Protein AF-A0A359E4T7-F1 (afdb_monomer_lite)

Secondary structure (DSSP, 8-state):
--------SS--TT-EEEE---EEE-SSSS--EEE--SEEE--TTSTTTT-EEEEEEEEETTEEEEE-SEEEE--TTGGG-TT---TT-EEEEPSSSTT-EESS---STT-EE-EEEEESSSSEEEE--PPPEE--------

Radius of gyration: 16.82 Å; chains: 1; bounding box: 60×27×51 Å

Sequence (142 aa):
STESANGTAGFTFGRVVRMNSDAYEAGGSGGTLGHRMGITLARGTNTTEAEAIGVVSDVSGNSVTVATQGKIQGPWNFGGVSGGLTYGCVFFLDPQHRGILTKTEPTNTGLVSKPMIIGVTGDTGVIVNYRGQELGLTGASG

Foldseek 3Di:
DDDDDADDVPDDFQFWKDWFQDWDAPPDDPDDTDTPTDIDFAAQQAQVRNQTQATFQDTDRHDTDGDRWFKGFDDLCRQNDHRAADAQQWWFGHHPDTRHTDSDADADARTWRGTAWGDHDSGMTTGDNDRIDHHHPPDPDD

pLDDT: mean 83.75, std 17.27, range [35.22, 97.62]

Structure (mmCIF, N/CA/C/O backbone):
data_AF-A0A359E4T7-F1
#
_entry.id   AF-A0A359E4T7-F1
#
loop_
_atom_site.group_PDB
_atom_site.id
_atom_site.type_symbol
_atom_site.label_atom_id
_atom_site.label_alt_id
_atom_site.label_comp_id
_atom_site.label_asym_id
_atom_site.label_entity_id
_atom_site.label_seq_id
_atom_site.pdbx_PDB_ins_code
_atom_site.Cartn_x
_atom_site.Cartn_y
_atom_site.Cartn_z
_atom_site.occupancy
_atom_site.B_iso_or_equiv
_atom_site.auth_seq_id
_atom_site.auth_comp_id
_atom_site.auth_asym_id
_atom_site.auth_atom_id
_atom_site.pdbx_PDB_model_num
ATOM 1 N N . SER A 1 1 ? 24.612 15.763 7.172 1.00 36.88 1 SER A N 1
ATOM 2 C CA . SER A 1 1 ? 24.641 14.295 7.039 1.00 36.88 1 SER A CA 1
ATOM 3 C C . SER A 1 1 ? 23.597 13.902 6.014 1.00 36.88 1 SER A C 1
ATOM 5 O O . SER A 1 1 ? 22.432 13.723 6.329 1.00 36.88 1 SER A O 1
ATOM 7 N N . THR A 1 2 ? 23.999 13.919 4.752 1.00 35.22 2 THR A N 1
ATOM 8 C CA . THR A 1 2 ? 23.152 13.623 3.595 1.00 35.22 2 THR A CA 1
ATOM 9 C C . THR A 1 2 ? 23.254 12.133 3.298 1.00 35.22 2 THR A C 1
ATOM 11 O O . THR A 1 2 ? 24.361 11.628 3.117 1.00 35.22 2 THR A O 1
ATOM 14 N N . GLU A 1 3 ? 22.122 11.435 3.315 1.00 39.12 3 GLU A N 1
ATOM 15 C CA . GLU A 1 3 ? 22.032 10.000 3.047 1.00 39.12 3 GLU A CA 1
ATOM 16 C C . GLU A 1 3 ? 22.619 9.668 1.667 1.00 39.12 3 GLU A C 1
ATOM 18 O O . GLU A 1 3 ? 22.199 10.216 0.649 1.00 39.12 3 GLU A O 1
ATOM 23 N N . SER A 1 4 ? 23.620 8.786 1.634 1.00 44.12 4 SER A N 1
ATOM 24 C CA . SER A 1 4 ? 24.195 8.241 0.406 1.00 44.12 4 SER A CA 1
ATOM 25 C C . SER A 1 4 ? 24.519 6.768 0.612 1.00 44.12 4 SER A C 1
ATOM 27 O O . SER A 1 4 ? 25.357 6.434 1.448 1.00 44.12 4 SER A O 1
ATOM 29 N N . ALA A 1 5 ? 23.826 5.909 -0.139 1.00 37.72 5 ALA A N 1
ATOM 30 C CA . ALA A 1 5 ? 24.402 4.999 -1.136 1.00 37.72 5 ALA A CA 1
ATOM 31 C C . ALA A 1 5 ? 23.482 3.781 -1.322 1.00 37.72 5 ALA A C 1
ATOM 33 O O . ALA A 1 5 ? 23.429 2.918 -0.453 1.00 37.72 5 ALA A O 1
ATOM 34 N N . ASN A 1 6 ? 22.759 3.748 -2.449 1.00 35.62 6 ASN A N 1
ATOM 35 C CA . ASN A 1 6 ? 22.352 2.577 -3.250 1.00 35.62 6 ASN A CA 1
ATOM 36 C C . ASN A 1 6 ? 21.038 2.908 -3.958 1.00 35.62 6 ASN A C 1
ATOM 38 O O . ASN A 1 6 ? 19.999 3.049 -3.318 1.00 35.62 6 ASN A O 1
ATOM 42 N N . GLY A 1 7 ? 21.108 3.091 -5.279 1.00 37.75 7 GLY A N 1
ATOM 43 C CA . GLY A 1 7 ? 19.985 3.496 -6.120 1.00 37.75 7 GLY A CA 1
ATOM 44 C C . GLY A 1 7 ? 18.779 2.582 -5.937 1.00 37.75 7 GLY A C 1
ATOM 45 O O . GLY A 1 7 ? 18.699 1.512 -6.519 1.00 37.75 7 GLY A O 1
ATOM 46 N N . THR A 1 8 ? 17.833 3.028 -5.125 1.00 50.16 8 THR A N 1
ATOM 47 C CA . THR A 1 8 ? 16.471 2.516 -5.068 1.00 50.16 8 THR A CA 1
ATOM 48 C C . THR A 1 8 ? 15.778 3.102 -6.289 1.00 50.16 8 THR A C 1
ATOM 50 O O . THR A 1 8 ? 15.878 4.304 -6.526 1.00 50.16 8 THR A O 1
ATOM 53 N N . ALA A 1 9 ? 15.074 2.306 -7.090 1.00 57.25 9 ALA A N 1
ATOM 54 C CA . ALA A 1 9 ? 14.319 2.787 -8.254 1.00 57.25 9 ALA A CA 1
ATOM 55 C C . ALA A 1 9 ? 13.105 3.684 -7.870 1.00 57.25 9 ALA A C 1
ATOM 57 O O . ALA A 1 9 ? 12.037 3.586 -8.461 1.00 57.25 9 ALA A O 1
ATOM 58 N N . GLY A 1 10 ? 13.232 4.519 -6.831 1.00 75.00 10 GLY A N 1
ATOM 59 C CA . GLY A 1 10 ? 12.165 5.292 -6.195 1.00 75.00 10 GLY A CA 1
ATOM 60 C C . GLY A 1 10 ? 11.336 4.504 -5.171 1.00 75.00 10 GLY A C 1
ATOM 61 O O . GLY A 1 10 ? 10.391 5.055 -4.603 1.00 75.00 10 GLY A O 1
ATOM 62 N N . PHE A 1 11 ? 11.670 3.236 -4.914 1.00 87.19 11 PHE A N 1
ATOM 63 C CA . PHE A 1 11 ? 10.939 2.347 -4.005 1.00 87.19 11 PHE A CA 1
ATOM 64 C C . PHE A 1 11 ? 11.688 2.136 -2.696 1.00 87.19 11 PHE A C 1
ATOM 66 O O . PHE A 1 11 ? 12.904 2.062 -2.687 1.00 87.19 11 PHE A O 1
ATOM 73 N N . THR A 1 12 ? 10.963 1.980 -1.596 1.00 90.38 12 THR A N 1
ATOM 74 C CA . THR A 1 12 ? 11.516 1.548 -0.307 1.00 90.38 12 THR A CA 1
ATOM 75 C C . THR A 1 12 ? 10.598 0.487 0.278 1.00 90.38 12 THR A C 1
ATOM 77 O O . THR A 1 12 ? 9.435 0.391 -0.126 1.00 90.38 12 THR A O 1
ATOM 80 N N . PHE A 1 13 ? 11.103 -0.283 1.241 1.00 92.56 13 PHE A N 1
ATOM 81 C CA . PHE A 1 13 ? 10.305 -1.266 1.965 1.00 92.56 13 PHE A CA 1
ATOM 82 C C . PHE A 1 13 ? 8.979 -0.673 2.472 1.00 92.56 13 PHE A C 1
ATOM 84 O O . PHE A 1 13 ? 8.912 0.482 2.901 1.00 92.56 13 PHE A O 1
ATOM 91 N N . GLY A 1 14 ? 7.921 -1.480 2.424 1.00 93.44 14 GLY A N 1
ATOM 92 C CA . GLY A 1 14 ? 6.601 -1.153 2.947 1.00 93.44 14 GLY A CA 1
ATOM 93 C C . GLY A 1 14 ? 5.779 -0.236 2.044 1.00 93.44 14 GLY A C 1
ATOM 94 O O . GLY A 1 14 ? 4.614 0.011 2.352 1.00 93.44 14 GLY A O 1
ATOM 95 N N . ARG A 1 15 ? 6.340 0.265 0.932 1.00 94.38 15 ARG A N 1
ATOM 96 C CA . ARG A 1 15 ? 5.576 1.097 0.000 1.00 94.38 15 ARG A CA 1
ATOM 97 C C . ARG A 1 15 ? 4.565 0.277 -0.787 1.00 94.38 15 ARG A C 1
ATOM 99 O O . ARG A 1 15 ? 4.883 -0.804 -1.276 1.00 94.38 15 ARG A O 1
ATOM 106 N N . VAL A 1 16 ? 3.369 0.824 -0.962 1.00 95.88 16 VAL A N 1
ATOM 107 C CA . VAL A 1 16 ? 2.305 0.213 -1.765 1.00 95.88 16 VAL A CA 1
ATOM 108 C C . VAL A 1 16 ? 2.515 0.518 -3.244 1.00 95.88 16 VAL A C 1
ATOM 110 O O . VAL A 1 16 ? 2.778 1.662 -3.629 1.00 95.88 16 VAL A O 1
ATOM 113 N N . VAL A 1 17 ? 2.372 -0.501 -4.088 1.00 94.69 17 VAL A N 1
ATOM 114 C CA . VAL A 1 17 ? 2.599 -0.392 -5.532 1.00 94.69 17 VAL A CA 1
ATOM 115 C C . VAL A 1 17 ? 1.374 -0.794 -6.341 1.00 94.69 17 VAL A C 1
ATOM 117 O O . VAL A 1 17 ? 0.563 -1.613 -5.909 1.00 94.69 17 VAL A O 1
ATOM 120 N N . ARG A 1 18 ? 1.266 -0.213 -7.534 1.00 93.06 18 ARG A N 1
ATOM 121 C CA . ARG A 1 18 ? 0.291 -0.525 -8.584 1.00 93.06 18 ARG A CA 1
ATOM 122 C C . ARG A 1 18 ? 1.013 -0.870 -9.883 1.00 93.06 18 ARG A C 1
ATOM 124 O O . ARG A 1 18 ? 2.185 -0.524 -10.047 1.00 93.06 18 ARG A O 1
ATOM 131 N N . MET A 1 19 ? 0.307 -1.491 -10.824 1.00 89.31 19 MET A N 1
ATOM 132 C CA . MET A 1 19 ? 0.809 -1.589 -12.197 1.00 89.31 19 MET A CA 1
ATOM 133 C C . MET A 1 19 ? 0.862 -0.197 -12.827 1.00 89.31 19 MET A C 1
ATOM 135 O O . MET A 1 19 ? -0.052 0.613 -12.661 1.00 89.31 19 MET A O 1
ATOM 139 N N . ASN A 1 20 ? 1.945 0.086 -13.541 1.00 83.19 20 ASN A N 1
ATOM 140 C CA . ASN A 1 20 ? 2.066 1.310 -14.303 1.00 83.19 20 ASN A CA 1
ATOM 141 C C . ASN A 1 20 ? 1.237 1.200 -15.587 1.00 83.19 20 ASN A C 1
ATOM 143 O O . ASN A 1 20 ? 1.437 0.294 -16.394 1.00 83.19 20 ASN A O 1
ATOM 147 N N . SER A 1 21 ? 0.319 2.142 -15.762 1.00 69.44 21 SER A N 1
ATOM 148 C CA . SER A 1 21 ? -0.488 2.304 -16.971 1.00 69.44 21 SER A CA 1
ATOM 149 C C . SER A 1 21 ? -0.157 3.608 -17.698 1.00 69.44 21 SER A C 1
ATOM 151 O O . SER A 1 21 ? -0.858 3.972 -18.638 1.00 69.44 21 SER A O 1
ATOM 153 N N . ASP A 1 22 ? 0.855 4.344 -17.234 1.00 66.75 22 ASP A N 1
ATOM 154 C CA . ASP A 1 22 ? 1.158 5.676 -17.732 1.00 66.75 22 ASP A CA 1
ATOM 155 C C . ASP A 1 22 ? 1.789 5.563 -19.130 1.00 66.75 22 ASP A C 1
ATOM 157 O O . ASP A 1 22 ? 2.734 4.790 -19.359 1.00 66.75 22 ASP A O 1
ATOM 161 N N . ALA A 1 23 ? 1.248 6.336 -20.073 1.00 59.69 23 ALA A N 1
ATOM 162 C CA . ALA A 1 23 ? 1.786 6.444 -21.420 1.00 59.69 23 ALA A CA 1
ATOM 163 C C . ALA A 1 23 ? 3.181 7.084 -21.372 1.00 59.69 23 ALA A C 1
ATOM 165 O O . ALA A 1 23 ? 3.424 8.057 -20.657 1.00 59.69 23 ALA A O 1
ATOM 166 N N . TYR A 1 24 ? 4.107 6.524 -22.139 1.00 62.03 24 TYR A N 1
ATOM 167 C CA . TYR A 1 24 ? 5.450 7.039 -22.320 1.00 62.03 24 TYR A CA 1
ATOM 168 C C . TYR A 1 24 ? 5.658 7.410 -23.784 1.00 62.03 24 TYR A C 1
ATOM 170 O O . TYR A 1 24 ? 5.556 6.564 -24.674 1.00 62.03 24 TYR A O 1
ATOM 178 N N . GLU A 1 25 ? 6.007 8.673 -24.014 1.00 55.97 25 GLU A N 1
ATOM 179 C CA . GLU A 1 25 ? 6.534 9.123 -25.297 1.00 55.97 25 GLU A CA 1
ATOM 180 C C . GLU A 1 25 ? 7.945 8.548 -25.4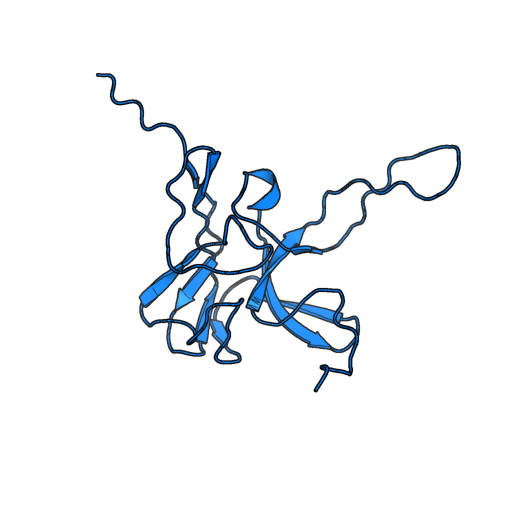60 1.00 55.97 25 GLU A C 1
ATOM 182 O O . GLU A 1 25 ? 8.905 9.008 -24.831 1.00 55.97 25 GLU A O 1
ATOM 187 N N . ALA A 1 26 ? 8.084 7.508 -26.284 1.00 58.38 26 ALA A N 1
ATOM 188 C CA . ALA A 1 26 ? 9.397 7.100 -26.761 1.00 58.38 26 ALA A CA 1
ATOM 189 C C . ALA A 1 26 ? 9.945 8.267 -27.593 1.00 58.38 26 ALA A C 1
ATOM 191 O O . ALA A 1 26 ? 9.315 8.658 -28.569 1.00 58.38 26 ALA A O 1
ATOM 192 N N . GLY A 1 27 ? 11.062 8.864 -27.167 1.00 55.31 27 GLY A N 1
ATOM 193 C CA . GLY A 1 27 ? 11.606 10.120 -27.700 1.00 55.31 27 GLY A CA 1
ATOM 194 C C . GLY A 1 27 ? 12.044 10.072 -29.170 1.00 55.31 27 GLY A C 1
ATOM 195 O O . GLY A 1 27 ? 13.230 10.167 -29.465 1.00 55.31 27 GLY A O 1
ATOM 196 N N . GLY A 1 28 ? 11.088 9.964 -30.087 1.00 58.22 28 GLY A N 1
ATOM 197 C CA . GLY A 1 28 ? 11.246 10.065 -31.528 1.00 58.22 28 GLY A CA 1
ATOM 198 C C . GLY A 1 28 ? 10.010 10.729 -32.130 1.00 58.22 28 GLY A C 1
ATOM 199 O O . GLY A 1 28 ? 8.878 10.423 -31.759 1.00 58.22 28 GLY A O 1
ATOM 200 N N . SER A 1 29 ? 10.221 11.674 -33.045 1.00 54.66 29 SER A N 1
ATOM 201 C CA . SER A 1 29 ? 9.160 12.396 -33.752 1.00 54.66 29 SER A CA 1
ATOM 202 C C . SER A 1 29 ? 8.381 11.448 -34.680 1.00 54.66 29 SER A C 1
ATOM 204 O O . SER A 1 29 ? 8.705 11.318 -35.855 1.00 54.66 29 SER A O 1
ATOM 206 N N . GLY A 1 30 ? 7.386 10.744 -34.133 1.00 57.25 30 GLY A N 1
ATOM 207 C CA . GLY A 1 30 ? 6.548 9.770 -34.853 1.00 57.25 30 GLY A CA 1
ATOM 208 C C . GLY A 1 30 ? 5.713 8.882 -33.921 1.00 57.25 30 GLY A C 1
ATOM 209 O O . GLY A 1 30 ? 5.597 7.683 -34.159 1.00 57.25 30 GLY A O 1
ATOM 210 N N . GLY A 1 31 ? 5.213 9.465 -32.823 1.00 57.97 31 GLY A N 1
ATOM 211 C CA . GLY A 1 31 ? 4.758 8.803 -31.595 1.00 57.97 31 GLY A CA 1
ATOM 212 C C . GLY A 1 31 ? 3.798 7.624 -31.766 1.00 57.97 31 GLY A C 1
ATOM 213 O O . GLY A 1 31 ? 2.605 7.792 -32.004 1.00 57.97 31 GLY A O 1
ATOM 214 N N . THR A 1 32 ? 4.314 6.420 -31.523 1.00 54.72 32 THR A N 1
ATOM 215 C CA . THR A 1 32 ? 3.511 5.332 -30.957 1.00 54.72 32 THR A CA 1
ATOM 216 C C . THR A 1 32 ? 3.609 5.465 -29.441 1.00 54.72 32 THR A C 1
ATOM 218 O O . THR A 1 32 ? 4.703 5.327 -28.893 1.00 54.72 32 THR A O 1
ATOM 221 N N . LEU A 1 33 ? 2.491 5.747 -28.766 1.00 55.78 33 LEU A N 1
ATOM 222 C CA . LEU A 1 33 ? 2.436 5.771 -27.303 1.00 55.78 33 LEU A CA 1
ATOM 223 C C . LEU A 1 33 ? 2.802 4.377 -26.775 1.00 55.78 33 LEU A C 1
ATOM 225 O O . LEU A 1 33 ? 2.026 3.428 -26.894 1.00 55.78 33 LEU A O 1
ATOM 229 N N . GLY A 1 34 ? 4.004 4.233 -26.222 1.00 54.41 34 GLY A N 1
ATOM 230 C CA . GLY A 1 34 ? 4.396 3.023 -25.511 1.00 54.41 34 GLY A CA 1
ATOM 231 C C . GLY A 1 34 ? 3.830 3.062 -24.095 1.00 54.41 34 GLY A C 1
ATOM 232 O O . GLY A 1 34 ? 3.764 4.122 -23.484 1.00 54.41 34 GLY A O 1
ATOM 233 N N . HIS A 1 35 ? 3.454 1.919 -23.529 1.00 58.28 35 HIS A N 1
ATOM 234 C CA . HIS A 1 35 ? 3.182 1.834 -22.092 1.00 58.28 35 HIS A CA 1
ATOM 235 C C . HIS A 1 35 ? 4.471 1.392 -21.401 1.00 58.28 35 HIS A C 1
ATOM 237 O O . HIS A 1 35 ? 5.062 0.378 -21.782 1.00 58.28 35 HIS A O 1
ATOM 243 N N . ARG A 1 36 ? 4.935 2.131 -20.385 1.00 60.28 36 ARG A N 1
ATOM 244 C CA . ARG A 1 36 ? 6.025 1.645 -19.522 1.00 60.28 36 ARG A CA 1
ATOM 245 C C . ARG A 1 36 ? 5.475 0.513 -18.659 1.00 60.28 36 ARG A C 1
ATOM 247 O O . ARG A 1 36 ? 4.985 0.764 -17.563 1.00 60.28 36 ARG A O 1
ATOM 254 N N . MET A 1 37 ? 5.555 -0.717 -19.158 1.00 65.69 37 MET A N 1
ATOM 255 C CA . MET A 1 37 ? 5.182 -1.911 -18.401 1.00 65.69 37 MET A CA 1
ATOM 256 C C . MET A 1 37 ? 6.078 -2.027 -17.164 1.00 65.69 37 MET A C 1
ATOM 258 O O . MET A 1 37 ? 7.303 -2.065 -17.277 1.00 65.69 37 MET A O 1
ATOM 262 N N . GLY A 1 38 ? 5.476 -2.037 -15.979 1.00 80.69 38 GLY A N 1
ATOM 263 C CA . GLY A 1 38 ? 6.202 -2.083 -14.714 1.00 80.69 38 GLY A CA 1
ATOM 264 C C . GLY A 1 38 ? 5.306 -1.749 -13.531 1.00 80.69 38 GLY A C 1
ATOM 265 O O . GLY A 1 38 ? 4.082 -1.724 -13.653 1.00 80.69 38 GLY A O 1
ATOM 266 N N . ILE A 1 39 ? 5.922 -1.470 -12.386 1.00 87.81 39 ILE A N 1
ATOM 267 C CA . ILE A 1 39 ? 5.226 -1.025 -11.177 1.00 87.81 39 ILE A CA 1
ATOM 268 C C . ILE A 1 39 ? 5.493 0.460 -10.922 1.00 87.81 39 ILE A C 1
ATOM 270 O O . ILE A 1 39 ? 6.552 0.985 -11.259 1.00 87.81 39 ILE A O 1
ATOM 274 N 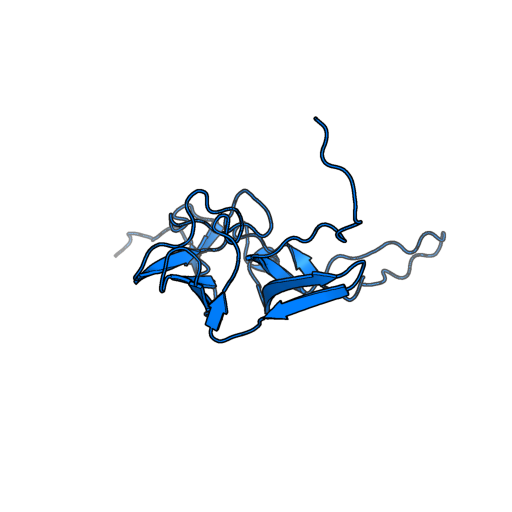N . THR A 1 40 ? 4.533 1.140 -10.307 1.00 91.12 40 THR A N 1
ATOM 275 C CA . THR A 1 40 ? 4.670 2.504 -9.779 1.00 91.12 40 THR A CA 1
ATOM 276 C C . THR A 1 40 ? 4.024 2.579 -8.397 1.00 91.12 40 THR A C 1
ATOM 278 O O . THR A 1 40 ? 3.324 1.658 -7.980 1.00 91.12 40 THR A O 1
ATOM 281 N N . LEU A 1 41 ? 4.268 3.651 -7.647 1.00 92.88 41 LEU A N 1
ATOM 282 C CA . LEU A 1 41 ? 3.663 3.838 -6.326 1.00 92.88 41 LEU A CA 1
ATOM 283 C C . LEU A 1 41 ? 2.155 4.099 -6.459 1.00 92.88 41 LEU A C 1
ATOM 285 O O . LEU A 1 41 ? 1.747 4.936 -7.269 1.00 92.88 41 LEU A O 1
ATOM 289 N N . ALA A 1 42 ? 1.351 3.396 -5.661 1.00 94.81 42 ALA A N 1
ATOM 290 C CA . ALA A 1 42 ? -0.101 3.574 -5.609 1.00 94.81 42 ALA A CA 1
ATOM 291 C C . ALA A 1 42 ? -0.481 4.810 -4.777 1.00 94.81 42 ALA A C 1
ATOM 293 O O . ALA A 1 42 ? 0.309 5.265 -3.954 1.00 94.81 42 ALA A O 1
ATOM 294 N N . ARG A 1 43 ? -1.683 5.360 -4.953 1.00 95.75 43 ARG A N 1
ATOM 295 C CA . ARG A 1 43 ? -2.183 6.472 -4.124 1.00 95.75 43 ARG A CA 1
ATOM 296 C C . ARG A 1 43 ? -3.706 6.453 -4.039 1.00 95.75 43 ARG A C 1
ATOM 298 O O . ARG A 1 43 ? -4.372 6.298 -5.055 1.00 95.75 43 ARG A O 1
ATOM 305 N N . GLY A 1 44 ? -4.263 6.692 -2.854 1.00 95.88 44 GLY A N 1
ATOM 306 C CA . GLY A 1 44 ? -5.712 6.671 -2.597 1.00 95.88 44 GLY A CA 1
ATOM 307 C C . GLY A 1 44 ? -6.481 7.893 -3.120 1.00 95.88 44 GLY A C 1
ATOM 308 O O . GLY A 1 44 ? -7.534 8.221 -2.584 1.00 95.88 44 GLY A O 1
ATOM 309 N N . THR A 1 45 ? -5.943 8.623 -4.103 1.00 95.44 45 THR A N 1
ATOM 310 C CA . THR A 1 45 ? -6.492 9.921 -4.545 1.00 95.44 45 THR A CA 1
ATOM 311 C C . THR A 1 45 ? -7.652 9.781 -5.534 1.00 95.44 45 THR A C 1
ATOM 313 O O . THR A 1 45 ? -8.492 10.666 -5.615 1.00 95.44 45 THR A O 1
ATOM 316 N N . ASN A 1 46 ? -7.680 8.689 -6.304 1.00 92.62 46 ASN A N 1
ATOM 317 C CA . ASN A 1 46 ? -8.726 8.352 -7.267 1.00 92.62 46 ASN A CA 1
ATOM 318 C C . ASN A 1 46 ? -8.690 6.843 -7.557 1.00 92.62 46 ASN A C 1
ATOM 320 O O . ASN A 1 46 ? -7.739 6.150 -7.182 1.00 92.62 46 ASN A O 1
ATOM 324 N N . THR A 1 47 ? -9.712 6.337 -8.244 1.00 91.94 47 THR A N 1
ATOM 325 C CA . TH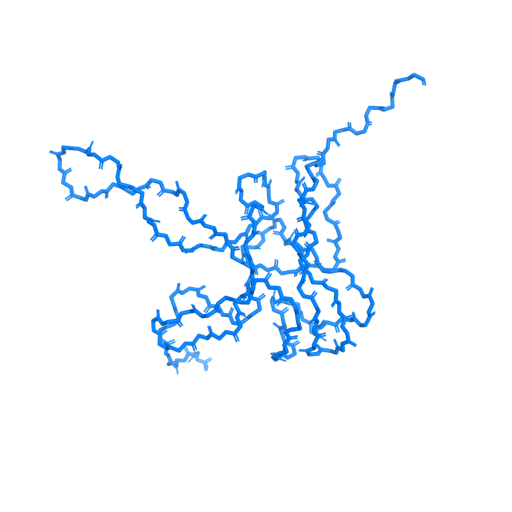R A 1 47 ? -9.858 4.909 -8.563 1.00 91.94 47 THR A CA 1
ATOM 326 C C . THR A 1 47 ? -8.697 4.350 -9.380 1.00 91.94 47 THR A C 1
ATOM 328 O O . THR A 1 47 ? -8.232 3.254 -9.089 1.00 91.94 47 THR A O 1
ATOM 331 N N . THR A 1 48 ? -8.152 5.109 -10.332 1.00 90.69 48 THR A N 1
ATOM 332 C CA . THR A 1 48 ? -7.018 4.669 -11.160 1.00 90.69 48 THR A CA 1
ATOM 333 C C . THR A 1 48 ? -5.744 4.464 -10.337 1.00 90.69 48 THR A C 1
ATOM 335 O O . THR A 1 48 ? -5.062 3.445 -10.462 1.00 90.69 48 THR A O 1
ATOM 338 N N . GLU A 1 49 ? -5.387 5.426 -9.487 1.00 92.62 49 GLU A N 1
ATOM 339 C CA . GLU A 1 49 ? -4.158 5.367 -8.689 1.00 92.62 49 GLU A CA 1
ATOM 340 C C . GLU A 1 49 ? -4.253 4.405 -7.494 1.00 92.62 49 GLU A C 1
ATOM 342 O O . GLU A 1 49 ? -3.216 3.938 -7.010 1.00 92.62 49 GLU A O 1
ATOM 347 N N . ALA A 1 50 ? -5.468 4.085 -7.039 1.00 95.00 50 ALA A N 1
ATOM 348 C CA . ALA A 1 50 ? -5.715 3.247 -5.866 1.00 95.00 50 ALA A CA 1
ATOM 349 C C . ALA A 1 50 ? -5.691 1.731 -6.144 1.00 95.00 50 ALA A C 1
ATOM 351 O O . ALA A 1 50 ? -5.746 0.931 -5.203 1.00 95.00 50 ALA A O 1
ATOM 352 N N . GLU A 1 51 ? -5.586 1.316 -7.411 1.00 93.19 51 GLU A N 1
ATOM 353 C CA . GLU A 1 51 ? -5.478 -0.092 -7.819 1.00 93.19 51 GLU A CA 1
ATOM 354 C C . GLU A 1 51 ? -4.106 -0.686 -7.460 1.00 93.19 51 GLU A C 1
ATOM 356 O O . GLU A 1 51 ? -3.224 -0.881 -8.294 1.00 93.19 51 GLU A O 1
ATOM 361 N N . ALA A 1 52 ? -3.915 -0.953 -6.170 1.00 94.56 52 ALA A N 1
ATOM 362 C CA . ALA A 1 52 ? -2.712 -1.562 -5.627 1.00 94.56 52 ALA A CA 1
ATOM 363 C C . ALA A 1 52 ? -2.677 -3.084 -5.839 1.00 94.56 52 ALA A C 1
ATOM 365 O O . ALA A 1 52 ? -3.691 -3.766 -5.680 1.00 94.56 52 ALA A O 1
ATOM 366 N N . ILE A 1 53 ? -1.481 -3.607 -6.124 1.00 94.12 53 ILE A N 1
ATOM 367 C CA . ILE A 1 53 ? -1.207 -5.040 -6.339 1.00 94.12 53 ILE A CA 1
ATOM 368 C C . ILE A 1 53 ? -0.419 -5.690 -5.194 1.00 94.12 53 ILE A C 1
ATOM 370 O O . ILE A 1 53 ? -0.286 -6.911 -5.154 1.00 94.12 53 ILE A O 1
ATOM 374 N N . GLY A 1 54 ? 0.153 -4.886 -4.296 1.00 95.44 54 GLY A N 1
ATOM 375 C CA . GLY A 1 54 ? 0.961 -5.384 -3.191 1.00 95.44 54 GLY A CA 1
ATOM 376 C C . GLY A 1 54 ? 1.844 -4.316 -2.560 1.00 95.44 54 GLY A C 1
ATOM 377 O O . GLY A 1 54 ? 1.688 -3.114 -2.800 1.00 95.44 54 GLY A O 1
ATOM 378 N N . VAL A 1 55 ? 2.785 -4.783 -1.746 1.00 95.56 55 VAL A N 1
ATOM 379 C CA . VAL A 1 55 ? 3.679 -3.964 -0.926 1.00 95.56 55 VAL A CA 1
ATOM 380 C C . VAL A 1 55 ? 5.126 -4.372 -1.183 1.00 95.56 55 VAL A C 1
ATOM 382 O O . VAL A 1 55 ? 5.433 -5.558 -1.279 1.00 95.56 55 VAL A O 1
ATOM 385 N N . VAL A 1 56 ? 6.033 -3.403 -1.288 1.00 94.94 56 VAL A N 1
ATOM 386 C CA . VAL A 1 56 ? 7.469 -3.662 -1.450 1.00 94.94 56 VAL A CA 1
ATOM 387 C C . VAL A 1 56 ? 8.005 -4.378 -0.209 1.00 94.94 56 VAL A C 1
ATOM 389 O O . VAL A 1 56 ? 7.985 -3.816 0.885 1.00 94.94 56 VAL A O 1
ATOM 392 N N . SER A 1 57 ? 8.499 -5.603 -0.378 1.00 94.38 57 SER A N 1
ATOM 393 C CA . SER A 1 57 ? 9.058 -6.424 0.702 1.00 94.38 57 SER A CA 1
ATOM 394 C C . SER A 1 57 ? 10.582 -6.450 0.714 1.00 94.38 57 SER A C 1
ATOM 396 O O . SER A 1 57 ? 11.166 -6.791 1.734 1.00 94.38 57 SER A O 1
ATOM 398 N N . ASP A 1 58 ? 11.224 -6.113 -0.404 1.00 92.31 58 ASP A N 1
ATOM 399 C CA . ASP A 1 58 ? 12.679 -6.003 -0.499 1.00 92.31 58 ASP A CA 1
ATOM 400 C C . ASP A 1 58 ? 13.082 -5.103 -1.673 1.00 92.31 58 ASP A C 1
ATOM 402 O O . ASP A 1 58 ? 12.370 -5.029 -2.682 1.00 92.31 58 ASP A O 1
ATOM 406 N N . VAL A 1 59 ? 14.229 -4.435 -1.543 1.00 89.69 59 VAL A N 1
ATOM 407 C CA . VAL A 1 59 ? 14.870 -3.718 -2.648 1.00 89.69 59 VAL A CA 1
ATOM 408 C C . VAL A 1 59 ? 16.360 -4.025 -2.646 1.00 89.69 59 VAL A C 1
ATOM 410 O O . VAL A 1 59 ? 17.065 -3.714 -1.688 1.00 89.69 59 VAL A O 1
ATOM 413 N N . SER A 1 60 ? 16.842 -4.588 -3.750 1.00 87.50 60 SER A N 1
ATOM 414 C CA . SER A 1 60 ? 18.237 -4.988 -3.924 1.00 87.50 60 SER A CA 1
ATOM 415 C C . SER A 1 60 ? 18.763 -4.457 -5.254 1.00 87.50 60 SER A C 1
ATOM 417 O O . SER A 1 60 ? 18.437 -4.965 -6.332 1.00 87.50 60 SER A O 1
ATOM 419 N N . GLY A 1 61 ? 19.534 -3.368 -5.182 1.00 84.00 61 GLY A N 1
ATOM 420 C CA . GLY A 1 61 ? 19.941 -2.596 -6.357 1.00 84.00 61 GLY A CA 1
ATOM 421 C C . GLY A 1 61 ? 18.722 -2.139 -7.163 1.00 84.00 61 GLY A C 1
ATOM 422 O O . GLY A 1 61 ? 17.831 -1.477 -6.637 1.00 84.00 61 GLY A O 1
ATOM 423 N N . ASN A 1 62 ? 18.654 -2.556 -8.429 1.00 79.12 62 ASN A N 1
ATOM 424 C CA . ASN A 1 62 ? 17.541 -2.233 -9.329 1.00 79.12 62 ASN A CA 1
ATOM 425 C C . ASN A 1 62 ? 16.379 -3.243 -9.261 1.00 79.12 62 ASN A C 1
ATOM 427 O O . ASN A 1 62 ? 15.425 -3.121 -10.028 1.00 79.12 62 ASN A O 1
ATOM 431 N N . SER A 1 63 ? 16.460 -4.252 -8.390 1.00 84.06 63 SER A N 1
ATOM 432 C CA . SER A 1 63 ? 15.409 -5.253 -8.212 1.00 84.06 63 SER A CA 1
ATOM 433 C C . SER A 1 63 ? 14.483 -4.863 -7.066 1.00 84.06 63 SER A C 1
ATOM 435 O O . SER A 1 63 ? 14.945 -4.516 -5.979 1.00 84.06 63 SER A O 1
ATOM 437 N N . VAL A 1 64 ? 13.174 -4.947 -7.303 1.00 89.88 64 VAL A N 1
ATOM 438 C CA . VAL A 1 64 ? 12.133 -4.679 -6.306 1.00 89.88 64 VAL A CA 1
ATOM 439 C C . VAL A 1 64 ? 11.280 -5.930 -6.158 1.00 89.88 64 VAL A C 1
ATOM 441 O O . VAL A 1 64 ? 10.661 -6.378 -7.124 1.00 89.88 64 VAL A O 1
ATOM 444 N N . THR A 1 65 ? 11.218 -6.471 -4.944 1.00 93.06 65 THR A N 1
ATOM 445 C CA . THR A 1 65 ? 10.337 -7.597 -4.617 1.00 93.06 65 THR A CA 1
ATOM 446 C C . THR A 1 65 ? 9.040 -7.062 -4.029 1.00 93.06 65 THR A C 1
ATOM 448 O O . THR A 1 65 ? 9.055 -6.236 -3.114 1.00 93.06 65 THR A O 1
ATOM 451 N N . VAL A 1 66 ? 7.909 -7.539 -4.550 1.00 94.38 66 VAL A N 1
ATOM 452 C CA . VAL A 1 66 ? 6.568 -7.144 -4.107 1.00 94.38 66 VAL A CA 1
ATOM 453 C C . VAL A 1 66 ? 5.886 -8.345 -3.468 1.00 94.38 66 VAL A C 1
ATOM 455 O O . VAL A 1 66 ? 5.634 -9.352 -4.129 1.00 94.38 66 VAL A O 1
ATOM 458 N N . ALA A 1 67 ? 5.552 -8.223 -2.189 1.00 96.31 67 ALA A N 1
ATOM 459 C CA . ALA A 1 67 ? 4.655 -9.151 -1.529 1.00 96.31 67 ALA A CA 1
ATOM 460 C C . ALA A 1 67 ? 3.218 -8.794 -1.914 1.00 96.31 67 ALA A C 1
ATOM 462 O O . ALA A 1 67 ? 2.751 -7.678 -1.680 1.00 96.31 67 ALA A O 1
ATOM 463 N N . THR A 1 68 ? 2.519 -9.744 -2.526 1.00 95.31 68 THR A N 1
ATOM 464 C CA . THR A 1 68 ? 1.134 -9.545 -2.957 1.00 95.31 68 THR A CA 1
ATOM 465 C C . THR A 1 68 ? 0.145 -9.967 -1.884 1.00 95.31 68 THR A C 1
ATOM 467 O O . THR A 1 68 ? -0.938 -9.419 -1.834 1.00 95.31 68 THR A O 1
ATOM 470 N N . GLN A 1 69 ? 0.478 -10.910 -1.005 1.00 95.12 69 GLN A N 1
ATOM 471 C CA . GLN A 1 69 ? -0.427 -11.403 0.035 1.00 95.12 69 GLN A CA 1
ATOM 472 C C . GLN A 1 69 ? 0.344 -12.045 1.188 1.00 95.12 69 GLN A C 1
ATOM 474 O O . GLN A 1 69 ? 1.521 -12.384 1.054 1.00 95.12 69 GLN A O 1
ATOM 479 N N . GLY A 1 70 ? -0.350 -12.274 2.302 1.00 95.75 70 GLY A N 1
ATOM 480 C CA . GLY A 1 70 ? 0.194 -12.985 3.454 1.00 95.75 70 GLY A CA 1
ATOM 481 C C . GLY A 1 70 ? 0.940 -12.078 4.429 1.00 95.75 70 GLY A C 1
ATOM 482 O O . GLY A 1 70 ? 0.716 -10.868 4.479 1.00 95.75 70 GLY A O 1
ATOM 483 N N . LYS A 1 71 ? 1.790 -12.686 5.261 1.00 96.25 71 LYS A N 1
ATOM 484 C CA . LYS A 1 71 ? 2.542 -11.979 6.304 1.00 96.25 71 LYS A CA 1
ATOM 485 C C . LYS A 1 71 ? 3.694 -11.185 5.691 1.00 96.25 71 LYS A C 1
ATOM 487 O O . LYS A 1 71 ? 4.462 -11.724 4.901 1.00 96.25 71 LYS A O 1
ATOM 492 N N . ILE A 1 72 ? 3.865 -9.952 6.147 1.00 95.75 72 ILE A N 1
ATOM 493 C CA . ILE A 1 72 ? 5.013 -9.103 5.843 1.00 95.75 72 ILE A CA 1
ATOM 494 C C . ILE A 1 72 ? 5.624 -8.589 7.145 1.00 95.75 72 ILE A C 1
ATOM 496 O O . ILE A 1 72 ? 4.903 -8.223 8.071 1.00 95.75 72 ILE A O 1
ATOM 500 N N . GLN A 1 73 ? 6.952 -8.590 7.220 1.00 94.88 73 GLN A N 1
ATOM 501 C CA . GLN A 1 73 ? 7.713 -8.112 8.370 1.00 94.88 73 GLN A CA 1
ATOM 502 C C . GLN A 1 73 ? 8.861 -7.233 7.878 1.00 94.88 73 GLN A C 1
ATOM 504 O O . GLN A 1 73 ? 9.491 -7.563 6.874 1.00 94.88 73 GLN A O 1
ATOM 509 N N . GLY A 1 74 ? 9.131 -6.128 8.567 1.00 88.19 74 GLY A N 1
ATOM 510 C CA . GLY A 1 74 ? 10.239 -5.240 8.226 1.00 88.19 74 GLY A CA 1
ATOM 511 C C . GLY A 1 74 ? 10.479 -4.154 9.270 1.00 88.19 74 GLY A C 1
ATOM 512 O O . GLY A 1 74 ? 10.104 -4.333 10.419 1.00 88.19 74 GLY A O 1
ATOM 513 N N . PRO A 1 75 ? 11.143 -3.043 8.926 1.00 86.31 75 PRO A N 1
ATOM 514 C CA . PRO A 1 75 ? 11.511 -2.016 9.893 1.00 86.31 75 PRO A CA 1
ATOM 515 C C . PRO A 1 75 ? 10.301 -1.294 10.511 1.00 86.31 75 PRO A C 1
ATOM 517 O O . PRO A 1 75 ? 9.204 -1.257 9.954 1.00 86.31 75 PRO A O 1
ATOM 520 N N . TRP A 1 76 ? 10.547 -0.626 11.641 1.00 77.81 76 TRP A N 1
ATOM 521 C CA . TRP A 1 76 ? 9.562 0.146 12.414 1.00 77.81 76 TRP A CA 1
ATOM 522 C C . TRP A 1 76 ? 8.988 1.381 11.694 1.00 77.81 76 TRP A C 1
ATOM 524 O O . TRP A 1 76 ? 8.121 2.049 12.239 1.00 77.81 76 TRP A O 1
ATOM 534 N N . ASN A 1 77 ? 9.442 1.715 10.484 1.00 80.44 77 ASN A N 1
ATOM 535 C CA . ASN A 1 77 ? 8.887 2.782 9.640 1.00 80.44 77 ASN A CA 1
ATOM 536 C C . ASN A 1 77 ? 8.078 2.209 8.463 1.00 80.44 77 ASN A C 1
ATOM 538 O O . ASN A 1 77 ? 8.191 2.666 7.321 1.00 80.44 77 ASN A O 1
ATOM 542 N N . PHE A 1 78 ? 7.289 1.171 8.746 1.00 84.31 78 PHE A N 1
ATOM 543 C CA . PHE A 1 78 ? 6.562 0.390 7.754 1.00 84.31 78 PHE A CA 1
ATOM 544 C C . PHE A 1 78 ? 5.710 1.285 6.842 1.00 84.31 78 PHE A C 1
ATOM 546 O O . PHE A 1 78 ? 4.755 1.917 7.289 1.00 84.31 78 PHE A O 1
ATOM 553 N N . GLY A 1 79 ? 6.048 1.345 5.550 1.00 78.19 79 GLY A N 1
ATOM 554 C CA . GLY A 1 79 ? 5.258 2.079 4.556 1.00 78.19 79 GLY A CA 1
ATOM 555 C C . GLY A 1 79 ? 5.093 3.568 4.861 1.00 78.19 79 GLY A C 1
ATOM 556 O O . GLY A 1 79 ? 4.082 4.151 4.484 1.00 78.19 79 GLY A O 1
ATOM 557 N N . GLY A 1 80 ? 6.055 4.172 5.567 1.00 82.75 80 GLY A N 1
ATOM 558 C CA . GLY A 1 80 ? 6.008 5.577 5.981 1.00 82.75 80 GLY A CA 1
ATOM 559 C C . GLY A 1 80 ? 5.172 5.859 7.232 1.00 82.75 80 GLY A C 1
ATOM 560 O O . GLY A 1 80 ? 5.070 7.016 7.632 1.00 82.75 80 GLY A O 1
ATOM 561 N N . VAL A 1 81 ? 4.620 4.832 7.885 1.00 84.94 81 VAL A N 1
ATOM 562 C CA . VAL A 1 81 ? 3.943 4.976 9.178 1.00 84.94 81 VAL A CA 1
ATOM 563 C C . VAL A 1 81 ? 4.996 5.152 10.272 1.00 84.94 81 VAL A C 1
ATOM 565 O O . VAL A 1 81 ? 5.718 4.217 10.625 1.00 84.94 81 VAL A O 1
ATOM 568 N N . SER A 1 82 ? 5.097 6.367 10.813 1.00 80.81 82 SER A N 1
ATOM 569 C CA . SER A 1 82 ? 5.983 6.653 11.945 1.00 80.81 82 SER A CA 1
ATOM 570 C C . SER A 1 82 ? 5.515 5.903 13.195 1.00 80.81 82 SER A C 1
ATOM 572 O O . SER A 1 82 ? 4.339 5.959 13.550 1.00 80.81 82 SER A O 1
ATOM 574 N N . GLY A 1 83 ? 6.433 5.197 13.860 1.00 82.94 83 GLY A N 1
ATOM 575 C CA . GLY A 1 83 ? 6.127 4.365 15.030 1.00 82.94 83 GLY A CA 1
ATOM 576 C C . GLY A 1 83 ? 5.652 2.945 14.701 1.00 82.94 83 GLY A C 1
ATOM 577 O O . GLY A 1 83 ? 5.429 2.160 15.620 1.00 82.94 83 GLY A O 1
ATOM 578 N N . GLY A 1 84 ? 5.553 2.602 13.416 1.00 88.12 84 GLY A N 1
ATOM 579 C CA . GLY A 1 84 ? 5.281 1.248 12.951 1.00 88.12 84 GLY A CA 1
ATOM 580 C C . GLY A 1 84 ? 3.802 0.892 12.921 1.00 88.12 84 GLY A C 1
ATOM 581 O O . GLY A 1 84 ? 2.911 1.734 13.051 1.00 88.12 84 GLY A O 1
ATOM 582 N N . LEU A 1 85 ? 3.537 -0.392 12.707 1.00 93.31 85 LEU A N 1
ATOM 583 C CA . LEU A 1 85 ? 2.181 -0.917 12.666 1.00 93.31 85 LEU A CA 1
ATOM 584 C C . LEU A 1 85 ? 1.603 -1.025 14.088 1.00 93.31 85 LEU A C 1
ATOM 586 O O . LEU A 1 85 ? 2.309 -1.153 15.081 1.00 93.31 85 LEU A O 1
ATOM 590 N N . THR A 1 86 ? 0.281 -0.953 14.213 1.00 94.00 86 THR A N 1
ATOM 591 C CA . THR A 1 86 ? -0.415 -1.153 15.491 1.00 94.00 86 THR A CA 1
ATOM 592 C C . THR A 1 86 ? -1.227 -2.438 15.413 1.00 94.00 86 THR A C 1
ATOM 594 O O . THR A 1 86 ? -1.940 -2.645 14.431 1.00 94.00 86 THR A O 1
ATOM 597 N N . TYR A 1 87 ? -1.155 -3.268 16.456 1.00 95.19 87 TYR A N 1
ATOM 598 C CA . TYR A 1 87 ? -1.924 -4.511 16.566 1.00 95.19 87 TYR A CA 1
ATOM 599 C C . TYR A 1 87 ? -3.415 -4.283 16.264 1.00 95.19 87 TYR A C 1
ATOM 601 O O . TYR A 1 87 ? -4.034 -3.378 16.827 1.00 95.19 87 TYR A O 1
ATOM 609 N N . GLY A 1 88 ? -3.983 -5.090 15.367 1.00 94.31 88 GLY A N 1
ATOM 610 C CA . GLY A 1 88 ? -5.402 -5.081 15.003 1.00 94.31 88 GLY A CA 1
ATOM 611 C C . GLY A 1 88 ? -5.867 -3.870 14.188 1.00 94.31 8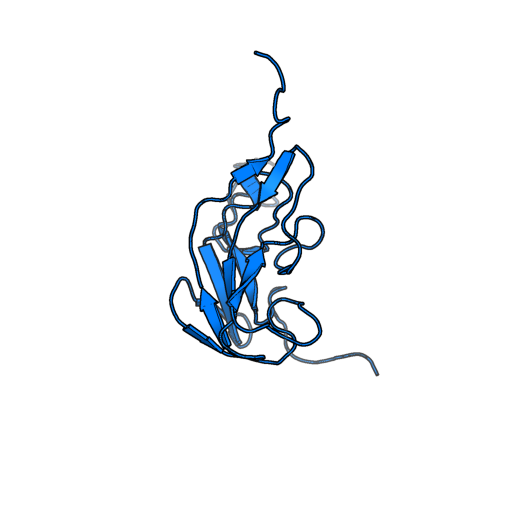8 GLY A C 1
ATOM 612 O O . GLY A 1 88 ? -7.023 -3.828 13.777 1.00 94.31 88 GLY A O 1
ATOM 613 N N . CYS A 1 89 ? -5.001 -2.885 13.933 1.00 95.94 89 CYS A N 1
ATOM 614 C CA . CYS A 1 89 ? -5.374 -1.704 13.163 1.00 95.94 89 CYS A CA 1
ATOM 615 C C . CYS A 1 89 ? -5.302 -1.982 11.662 1.00 95.94 89 CYS A C 1
ATOM 617 O O . CYS A 1 89 ? -4.364 -2.624 11.181 1.00 95.94 89 CYS A O 1
ATOM 619 N N . VAL A 1 90 ? -6.275 -1.444 10.929 1.00 96.88 90 VAL A N 1
ATOM 620 C CA . VAL A 1 90 ? -6.268 -1.418 9.467 1.00 96.88 90 VAL A CA 1
ATOM 621 C C . VAL A 1 90 ? -5.477 -0.199 9.007 1.00 96.88 90 VAL A C 1
ATOM 623 O O . VAL A 1 90 ? -5.685 0.912 9.490 1.00 96.88 90 VAL A O 1
ATOM 626 N N . PHE A 1 91 ? -4.562 -0.425 8.074 1.00 97.00 91 PHE A N 1
ATOM 627 C CA . PHE A 1 91 ? -3.777 0.603 7.414 1.00 97.00 91 PHE A CA 1
ATOM 628 C C . PHE A 1 91 ? -4.242 0.724 5.968 1.00 97.00 91 PHE A C 1
ATOM 630 O O . PHE A 1 91 ? -4.266 -0.256 5.215 1.00 97.00 91 PHE A O 1
ATOM 637 N N . PHE A 1 92 ? -4.617 1.941 5.604 1.00 97.62 92 PHE A N 1
ATOM 638 C CA . PHE A 1 92 ? -5.174 2.308 4.315 1.00 97.62 92 PHE A CA 1
ATOM 639 C C . PHE A 1 92 ? -4.100 2.935 3.431 1.00 97.62 92 PHE A C 1
ATOM 641 O O . PHE A 1 92 ? -3.099 3.457 3.919 1.00 97.62 92 PHE A O 1
ATOM 648 N N . LEU A 1 93 ? -4.309 2.896 2.122 1.00 97.31 93 LEU A N 1
ATOM 649 C CA . LEU A 1 93 ? -3.486 3.618 1.164 1.00 97.31 93 LEU A CA 1
ATOM 650 C C . LEU A 1 93 ? -3.672 5.132 1.339 1.00 97.31 93 LEU A C 1
ATOM 652 O O . LEU A 1 93 ? -4.795 5.633 1.288 1.00 97.31 93 LEU A O 1
ATOM 656 N N . ASP A 1 94 ? -2.574 5.862 1.515 1.00 97.06 94 ASP A N 1
ATOM 657 C CA . ASP A 1 94 ? -2.616 7.304 1.738 1.00 97.06 94 ASP A CA 1
ATOM 658 C C . ASP A 1 94 ? -3.042 8.060 0.456 1.00 97.06 94 ASP A C 1
ATOM 660 O O . ASP A 1 94 ? -2.560 7.758 -0.646 1.00 97.06 94 ASP A O 1
ATOM 664 N N . PRO A 1 95 ? -3.968 9.035 0.552 1.00 96.06 95 PRO A N 1
ATOM 665 C CA . PRO A 1 95 ? -4.432 9.801 -0.602 1.00 96.06 95 PRO A CA 1
ATOM 666 C C . PRO A 1 95 ? -3.514 10.975 -0.979 1.00 96.06 95 PRO A C 1
ATOM 668 O O . PRO A 1 95 ? -3.625 11.486 -2.093 1.00 96.06 95 PRO A O 1
ATOM 671 N N . GLN A 1 96 ? -2.620 11.411 -0.087 1.00 94.81 96 GLN A N 1
ATOM 672 C CA . GLN A 1 96 ? -1.745 12.575 -0.270 1.00 94.81 96 GLN A CA 1
ATOM 673 C C . GLN A 1 96 ? -0.353 12.166 -0.771 1.00 94.81 96 GLN A C 1
ATOM 675 O O . GLN A 1 96 ? 0.194 12.778 -1.691 1.00 94.81 96 GLN A O 1
ATOM 680 N N . HIS A 1 97 ? 0.199 11.082 -0.228 1.00 93.62 97 HIS A N 1
ATOM 681 C CA . HIS A 1 97 ? 1.568 10.635 -0.446 1.00 93.62 97 HIS A CA 1
ATOM 682 C C . HIS A 1 97 ? 1.600 9.274 -1.144 1.00 93.62 97 HIS A C 1
ATOM 684 O O . HIS A 1 97 ? 1.050 8.280 -0.674 1.00 93.62 97 HIS A O 1
ATOM 690 N N . ARG A 1 98 ? 2.292 9.210 -2.285 1.00 93.62 98 ARG A N 1
ATOM 691 C CA . ARG A 1 98 ? 2.356 7.995 -3.106 1.00 93.62 98 ARG A CA 1
ATOM 692 C C . ARG A 1 98 ? 3.075 6.864 -2.370 1.00 93.62 98 ARG A C 1
ATOM 694 O O . ARG A 1 98 ? 4.197 7.026 -1.899 1.00 93.62 98 ARG A O 1
ATOM 701 N N . GLY A 1 99 ? 2.444 5.700 -2.353 1.00 93.94 99 GLY A N 1
ATOM 702 C CA . GLY A 1 99 ? 2.950 4.454 -1.797 1.00 93.94 99 GLY A CA 1
ATOM 703 C C . GLY A 1 99 ? 2.983 4.419 -0.277 1.00 93.94 99 GLY A C 1
ATOM 704 O O . GLY A 1 99 ? 3.507 3.455 0.267 1.00 93.94 99 GLY A O 1
ATOM 705 N N . ILE A 1 100 ? 2.461 5.437 0.403 1.00 95.56 100 ILE A N 1
ATOM 706 C CA . ILE A 1 100 ? 2.460 5.518 1.862 1.00 95.56 100 ILE A CA 1
ATOM 707 C C . ILE A 1 100 ? 1.177 4.901 2.415 1.00 95.56 100 ILE A C 1
ATOM 709 O O . ILE A 1 100 ? 0.132 4.893 1.759 1.00 95.56 100 ILE A O 1
ATOM 713 N N . LEU A 1 101 ? 1.276 4.358 3.623 1.00 96.06 101 LEU A N 1
ATOM 714 C CA . LEU A 1 101 ? 0.146 3.875 4.400 1.00 96.06 101 LEU A CA 1
ATOM 715 C 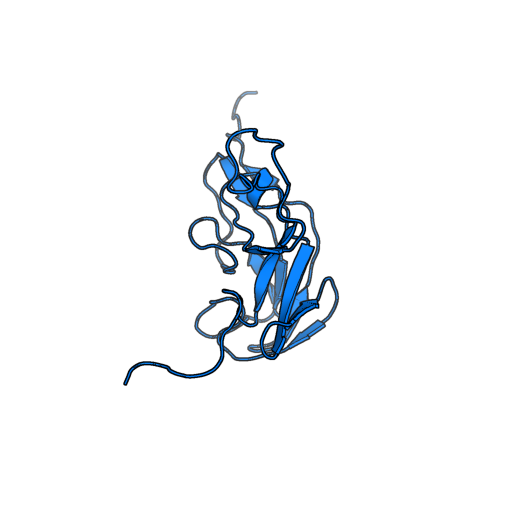C . LEU A 1 101 ? -0.264 4.908 5.448 1.00 96.06 101 LEU A C 1
ATOM 717 O O . LEU A 1 101 ? 0.570 5.600 6.026 1.00 96.06 101 LEU A O 1
ATOM 721 N N . THR A 1 102 ? -1.555 4.950 5.747 1.00 95.25 102 THR A N 1
ATOM 722 C CA . THR A 1 102 ? -2.130 5.774 6.808 1.00 95.25 102 THR A CA 1
ATOM 723 C C . THR A 1 102 ? -3.035 4.938 7.703 1.00 95.25 102 THR A C 1
ATOM 725 O O . THR A 1 102 ? -3.697 4.003 7.257 1.00 95.25 102 THR A O 1
ATOM 728 N N . LYS A 1 103 ? -3.062 5.269 8.995 1.00 94.69 103 LYS A N 1
ATOM 729 C CA . LYS A 1 103 ? -3.997 4.676 9.963 1.00 94.69 103 LYS A CA 1
ATOM 730 C C . LYS A 1 103 ? -5.380 5.335 9.904 1.00 94.69 103 LYS A C 1
ATOM 732 O O . LYS A 1 103 ? -6.354 4.767 10.387 1.00 94.69 103 LYS A O 1
ATOM 737 N N . THR A 1 104 ? -5.457 6.532 9.332 1.00 94.75 104 THR A N 1
ATOM 738 C CA . THR A 1 104 ? -6.704 7.280 9.196 1.00 94.75 104 THR A CA 1
ATOM 739 C C . THR A 1 104 ? -7.337 6.930 7.864 1.00 94.75 104 THR A C 1
ATOM 741 O O . THR A 1 104 ? -6.783 7.246 6.812 1.00 94.75 104 THR A O 1
ATOM 744 N N . GLU A 1 105 ? -8.497 6.285 7.915 1.00 95.75 105 GLU A N 1
ATOM 745 C CA . GLU A 1 105 ? -9.290 6.022 6.721 1.00 95.75 105 GLU A CA 1
ATOM 746 C C . GLU A 1 105 ? -9.631 7.345 6.006 1.00 95.75 105 GLU A C 1
ATOM 748 O O . GLU A 1 105 ? -10.081 8.291 6.663 1.00 95.75 105 GLU A O 1
ATOM 753 N N . PRO A 1 106 ? -9.411 7.458 4.683 1.00 95.19 106 PRO A N 1
ATOM 754 C CA . PRO A 1 106 ? -9.899 8.599 3.917 1.00 95.19 106 PRO A CA 1
ATOM 755 C C . PRO A 1 106 ? -11.421 8.742 4.057 1.00 95.19 106 PRO A C 1
ATOM 757 O O . PRO A 1 106 ? -12.136 7.749 4.012 1.00 95.19 106 PRO A O 1
ATOM 760 N N . THR A 1 107 ? -11.923 9.971 4.195 1.00 94.50 107 THR A N 1
ATOM 761 C CA . THR A 1 107 ? -13.371 10.244 4.341 1.00 94.50 107 THR A CA 1
ATOM 762 C C . THR A 1 107 ? -13.919 11.255 3.332 1.00 94.50 107 THR A C 1
ATOM 764 O O . THR A 1 107 ? -15.133 11.411 3.218 1.00 94.50 107 THR A O 1
ATOM 767 N N . ASN A 1 108 ? -13.053 11.937 2.578 1.00 93.94 108 ASN A N 1
ATOM 768 C CA . ASN A 1 108 ? -13.482 12.951 1.615 1.00 93.94 108 ASN A CA 1
ATOM 769 C C . ASN A 1 108 ? -13.982 12.311 0.319 1.00 93.94 108 ASN A C 1
ATOM 771 O O . ASN A 1 108 ? -13.372 11.376 -0.201 1.00 93.94 108 ASN A O 1
ATOM 775 N N . THR A 1 109 ? -15.042 12.885 -0.246 1.00 94.06 109 THR A N 1
ATOM 776 C CA . THR A 1 109 ? -15.593 12.469 -1.538 1.00 94.06 109 THR A CA 1
ATOM 777 C C . THR A 1 109 ? -14.539 12.498 -2.648 1.00 94.06 109 THR A C 1
ATOM 779 O O . THR A 1 109 ? -13.727 13.420 -2.722 1.00 94.06 109 THR A O 1
ATOM 782 N N . GLY A 1 110 ? -14.563 11.483 -3.514 1.00 92.25 110 GLY A N 1
ATOM 783 C CA . GLY A 1 110 ? -13.621 11.289 -4.620 1.00 92.25 110 GLY A CA 1
ATOM 784 C C . GLY A 1 110 ? -12.314 10.593 -4.227 1.00 92.25 110 GLY A C 1
ATOM 785 O O . GLY A 1 110 ? -11.599 10.113 -5.103 1.00 92.25 110 GLY A O 1
ATOM 786 N N . LEU A 1 111 ? -12.004 10.484 -2.929 1.00 96.19 111 LEU A N 1
ATOM 787 C CA . LEU A 1 111 ? -10.891 9.659 -2.459 1.00 96.19 111 LEU A CA 1
ATOM 788 C C . LEU A 1 111 ? -11.294 8.185 -2.403 1.00 96.19 111 LEU A C 1
ATOM 790 O O . LEU A 1 111 ? -12.477 7.840 -2.408 1.00 96.19 111 LEU A O 1
ATOM 794 N N . VAL A 1 112 ? -10.296 7.307 -2.311 1.00 97.50 112 VAL A N 1
ATOM 795 C CA . VAL A 1 112 ? -10.512 5.864 -2.207 1.00 97.50 112 VAL A CA 1
ATOM 796 C C . VAL A 1 112 ? -10.083 5.357 -0.836 1.00 97.50 112 VAL A C 1
ATOM 798 O O . VAL A 1 112 ? -8.904 5.419 -0.485 1.00 97.50 112 VAL A O 1
ATOM 801 N N . SER A 1 113 ? -11.027 4.780 -0.090 1.00 97.25 113 SER A N 1
ATOM 802 C CA . SER A 1 113 ? -10.724 3.973 1.095 1.00 97.25 113 SER A CA 1
ATOM 803 C C . SER A 1 113 ? -10.260 2.585 0.649 1.00 97.25 113 SER A C 1
ATOM 805 O O . SER A 1 113 ? -11.051 1.741 0.222 1.00 97.25 113 SER A O 1
ATOM 807 N N . LYS A 1 114 ? -8.942 2.364 0.666 1.00 97.25 114 LYS A N 1
ATOM 808 C CA . LYS A 1 114 ? -8.292 1.123 0.216 1.00 97.25 114 LYS A CA 1
ATOM 809 C C . LYS A 1 114 ? -7.468 0.532 1.364 1.00 97.25 114 LYS A C 1
ATOM 811 O O . LYS A 1 114 ? -6.352 1.004 1.589 1.00 97.25 114 LYS A O 1
ATOM 816 N N . PRO A 1 115 ? -7.970 -0.478 2.091 1.00 97.12 115 PRO A N 1
ATOM 817 C CA . PRO A 1 115 ? -7.179 -1.166 3.104 1.00 97.12 115 PRO A CA 1
ATOM 818 C C . PRO A 1 115 ? -6.085 -2.003 2.432 1.00 97.12 115 PRO A C 1
ATOM 820 O O . PRO A 1 115 ? -6.337 -2.661 1.423 1.00 97.12 115 PRO A O 1
ATOM 823 N N . MET A 1 116 ? -4.880 -1.974 2.998 1.00 97.00 116 MET A N 1
ATOM 824 C CA . MET A 1 116 ? -3.710 -2.670 2.451 1.00 97.00 116 MET A CA 1
ATOM 825 C C . MET A 1 116 ? -3.045 -3.601 3.460 1.00 97.00 116 MET A C 1
ATOM 827 O O . MET A 1 116 ? -2.529 -4.647 3.068 1.00 97.00 116 MET A O 1
ATOM 831 N N . ILE A 1 117 ? -3.043 -3.246 4.751 1.00 96.94 117 ILE A N 1
ATOM 832 C CA . ILE A 1 117 ? -2.401 -4.044 5.803 1.00 96.94 117 ILE A CA 1
ATOM 833 C C . ILE A 1 117 ? -3.255 -4.068 7.067 1.00 96.94 117 ILE A C 1
ATOM 835 O O . ILE A 1 117 ? -3.797 -3.045 7.476 1.00 96.94 117 ILE A O 1
ATOM 839 N N . ILE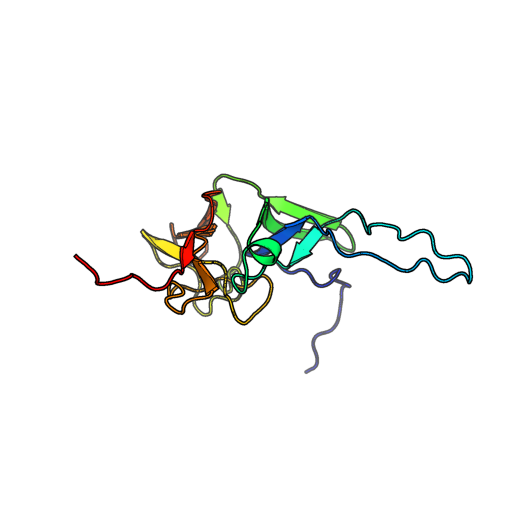 A 1 118 ? -3.316 -5.225 7.722 1.00 97.00 118 ILE A N 1
ATOM 840 C CA . ILE A 1 118 ? -3.765 -5.357 9.111 1.00 97.00 118 ILE A CA 1
ATOM 841 C C . ILE A 1 118 ? -2.531 -5.570 9.990 1.00 97.00 118 ILE A C 1
ATOM 843 O O . ILE A 1 118 ? -1.753 -6.496 9.753 1.00 97.00 118 ILE A O 1
ATOM 847 N N . GLY A 1 119 ? -2.324 -4.710 10.987 1.00 96.25 119 GLY A N 1
ATOM 848 C CA . GLY A 1 119 ? -1.174 -4.804 11.888 1.00 96.25 119 GLY A CA 1
ATOM 849 C C . GLY A 1 119 ? -1.261 -6.006 12.833 1.00 96.25 119 GLY A C 1
ATOM 850 O O . GLY A 1 119 ? -2.306 -6.264 13.429 1.00 96.25 119 GLY A O 1
ATOM 851 N N . VAL A 1 120 ? -0.150 -6.727 12.996 1.00 96.31 120 VAL A N 1
ATOM 852 C CA . VAL A 1 120 ? -0.012 -7.875 13.915 1.00 96.31 120 VAL A CA 1
ATOM 853 C C . VAL A 1 120 ? 0.959 -7.558 15.050 1.00 96.31 120 VAL A C 1
ATOM 855 O O . VAL A 1 120 ? 0.737 -7.978 16.172 1.00 96.31 120 VAL A O 1
ATOM 858 N N . THR A 1 121 ? 2.020 -6.802 14.790 1.00 93.50 121 THR A N 1
ATOM 859 C CA . THR A 1 121 ? 2.946 -6.241 15.792 1.00 93.50 121 THR A CA 1
ATOM 860 C C . THR A 1 121 ? 3.397 -4.860 15.303 1.00 93.50 121 THR A C 1
ATOM 862 O O . THR A 1 121 ? 2.851 -4.354 14.328 1.00 93.50 121 THR A O 1
ATOM 865 N N . GLY A 1 122 ? 4.390 -4.244 15.953 1.00 90.69 122 GLY A N 1
ATOM 866 C CA . GLY A 1 122 ? 5.006 -2.991 15.492 1.00 90.69 122 GLY A CA 1
ATOM 867 C C . GLY A 1 122 ? 5.694 -3.070 14.126 1.00 90.69 122 GLY A C 1
ATOM 868 O O . GLY A 1 122 ? 5.764 -2.085 13.394 1.00 90.69 122 GLY A O 1
ATOM 869 N N . ASP A 1 123 ? 6.176 -4.257 13.778 1.00 92.75 123 ASP A N 1
ATOM 870 C CA . ASP A 1 123 ? 7.046 -4.522 12.634 1.00 92.75 123 ASP A CA 1
ATOM 871 C C . ASP A 1 123 ? 6.449 -5.555 11.658 1.00 92.75 123 ASP A C 1
ATOM 873 O O . ASP A 1 123 ? 7.003 -5.787 10.584 1.00 92.75 123 ASP A O 1
ATOM 877 N N . THR A 1 124 ? 5.313 -6.165 12.015 1.00 94.69 124 THR A N 1
ATOM 878 C CA . THR A 1 124 ? 4.668 -7.249 11.265 1.00 94.69 124 THR A CA 1
ATOM 879 C C . THR A 1 124 ? 3.205 -6.932 10.976 1.00 94.69 124 THR A C 1
ATOM 881 O O . THR A 1 124 ? 2.456 -6.491 11.851 1.00 94.69 124 THR A O 1
ATOM 884 N N . GLY A 1 125 ? 2.768 -7.227 9.755 1.00 96.25 125 GLY A N 1
ATOM 885 C CA . GLY A 1 125 ? 1.380 -7.108 9.324 1.00 96.25 125 GLY A CA 1
ATOM 886 C C . GLY A 1 125 ? 0.971 -8.216 8.359 1.00 96.25 125 GLY A C 1
ATOM 887 O O . GLY A 1 125 ? 1.795 -9.009 7.899 1.00 96.25 125 GLY A O 1
ATOM 888 N N . VAL A 1 126 ? -0.319 -8.268 8.047 1.00 97.50 126 VAL A N 1
ATOM 889 C CA . VAL A 1 126 ? -0.882 -9.128 7.002 1.00 97.50 126 VAL A CA 1
ATOM 890 C C . VAL A 1 126 ? -1.376 -8.250 5.866 1.00 97.50 126 VAL A C 1
ATOM 892 O O . VAL A 1 126 ? -2.169 -7.338 6.091 1.00 97.50 126 VAL A O 1
ATOM 895 N N . ILE A 1 127 ? -0.908 -8.531 4.654 1.00 97.56 127 ILE A N 1
ATOM 896 C CA . ILE A 1 127 ? -1.338 -7.845 3.437 1.00 97.56 127 ILE A CA 1
ATOM 897 C C . ILE A 1 127 ? -2.747 -8.310 3.075 1.00 97.56 127 ILE A C 1
ATOM 899 O O . ILE A 1 127 ? -3.014 -9.513 3.007 1.00 97.56 127 ILE A O 1
ATOM 903 N N . VAL A 1 128 ? -3.628 -7.347 2.808 1.00 95.25 128 VAL A N 1
ATOM 904 C CA . VAL A 1 128 ? -5.000 -7.572 2.347 1.00 95.25 128 VAL A CA 1
ATOM 905 C C . VAL A 1 128 ? -5.206 -6.919 0.983 1.00 95.25 128 VAL A C 1
ATOM 907 O O . VAL A 1 128 ? -4.896 -5.749 0.787 1.00 95.25 128 VAL A O 1
ATOM 910 N N . ASN A 1 129 ? -5.761 -7.676 0.036 1.00 86.56 129 ASN A N 1
ATOM 911 C CA . ASN A 1 129 ? -6.024 -7.222 -1.335 1.00 86.56 129 ASN A CA 1
ATOM 912 C C . ASN A 1 129 ? -7.511 -6.957 -1.565 1.00 86.56 129 ASN A C 1
ATOM 914 O O . ASN A 1 129 ? -8.106 -7.450 -2.523 1.00 86.56 129 ASN A O 1
ATOM 918 N N . TYR A 1 130 ? -8.147 -6.217 -0.665 1.00 92.19 130 TYR A N 1
ATOM 919 C CA . TYR A 1 130 ? -9.548 -5.858 -0.859 1.00 92.19 130 TYR A CA 1
ATOM 920 C C . TYR A 1 130 ? -9.684 -4.790 -1.945 1.00 92.19 130 TYR A C 1
ATOM 922 O O . TYR A 1 130 ? -8.749 -4.029 -2.212 1.00 92.19 130 TYR A O 1
ATOM 930 N N . ARG A 1 131 ? -10.844 -4.725 -2.608 1.00 92.12 131 ARG A N 1
ATOM 931 C CA . ARG A 1 131 ? -11.134 -3.597 -3.505 1.00 92.12 131 ARG A CA 1
ATOM 932 C C . ARG A 1 131 ? -11.262 -2.321 -2.674 1.00 92.12 131 ARG A C 1
ATOM 934 O O . ARG A 1 131 ? -11.755 -2.368 -1.552 1.00 92.12 131 ARG A O 1
ATOM 941 N N . GLY A 1 132 ? -10.785 -1.207 -3.223 1.00 92.88 132 GLY A N 1
ATOM 942 C CA . GLY A 1 132 ? -10.986 0.096 -2.599 1.00 92.88 132 GLY A CA 1
ATOM 943 C C . GLY A 1 132 ? -12.406 0.596 -2.852 1.00 92.88 132 GLY A C 1
ATOM 944 O O . GLY A 1 132 ? -12.972 0.318 -3.910 1.00 92.88 132 GLY A O 1
ATOM 945 N N . GLN A 1 133 ? -12.966 1.330 -1.897 1.00 94.69 133 GLN A N 1
ATOM 946 C CA . GLN A 1 133 ? -14.239 2.022 -2.054 1.00 94.69 133 GLN A CA 1
ATOM 947 C C . GLN A 1 133 ? -13.977 3.481 -2.420 1.00 94.69 133 GLN A C 1
ATOM 949 O O . GLN A 1 133 ? -13.384 4.220 -1.634 1.00 94.69 133 GLN A O 1
ATOM 954 N N . GLU A 1 134 ? -14.429 3.902 -3.600 1.00 95.81 134 GLU A N 1
ATOM 955 C CA . GLU A 1 134 ? -14.522 5.325 -3.917 1.00 95.81 134 GLU A CA 1
ATOM 956 C C . GLU A 1 134 ? -15.616 5.956 -3.056 1.00 95.81 134 GLU A C 1
ATOM 958 O O . GLU A 1 134 ? -16.741 5.456 -2.965 1.00 95.81 134 GLU A O 1
ATOM 963 N N . LEU A 1 135 ? -15.265 7.041 -2.380 1.00 92.94 135 LEU A N 1
ATOM 964 C CA . LEU A 1 135 ? -16.159 7.706 -1.452 1.00 92.94 135 LEU A CA 1
ATOM 965 C C . LEU A 1 135 ? -17.068 8.645 -2.239 1.00 92.94 135 LEU A C 1
ATOM 967 O O . LEU A 1 135 ? -16.632 9.673 -2.754 1.00 92.94 135 LEU A O 1
ATOM 971 N N . GLY A 1 136 ? -18.340 8.277 -2.348 1.00 88.50 136 GLY A N 1
ATOM 972 C CA . GLY A 1 136 ? -19.375 9.152 -2.888 1.00 88.50 136 GLY A CA 1
ATOM 973 C C . GLY A 1 136 ? -19.819 10.207 -1.874 1.00 88.50 136 GLY A C 1
ATOM 974 O O . GLY A 1 136 ? -19.474 10.155 -0.693 1.00 88.50 136 GLY A O 1
ATOM 975 N N . LEU A 1 137 ? -20.638 11.157 -2.324 1.00 70.94 137 LEU A N 1
ATOM 976 C CA . LEU A 1 137 ? -21.526 11.851 -1.398 1.00 70.94 137 LEU A CA 1
ATOM 977 C C . LEU A 1 137 ? -22.535 10.815 -0.909 1.00 70.94 137 LEU A C 1
ATOM 979 O O . LEU A 1 137 ? -23.269 10.244 -1.717 1.00 70.94 137 LEU A O 1
ATOM 983 N N . THR A 1 138 ? -22.584 10.557 0.395 1.00 64.44 138 THR A N 1
ATOM 984 C CA . THR A 1 138 ? -23.718 9.838 0.969 1.00 64.44 138 THR A CA 1
ATOM 985 C C . THR A 1 138 ? -24.928 10.745 0.790 1.00 64.44 138 THR A C 1
ATOM 987 O O . THR A 1 138 ? -25.110 11.709 1.532 1.00 64.44 138 THR A O 1
ATOM 990 N N . GLY A 1 139 ? -25.715 10.500 -0.254 1.00 55.12 139 GLY A N 1
ATOM 991 C CA . GLY A 1 139 ? -26.992 11.164 -0.442 1.00 55.12 139 GLY A CA 1
ATOM 992 C C . GLY A 1 139 ? -27.896 10.803 0.727 1.00 55.12 139 GLY A C 1
ATOM 993 O O . GLY A 1 139 ? -28.475 9.722 0.751 1.00 55.12 139 GLY A O 1
ATOM 994 N N . ALA A 1 140 ? -28.021 11.699 1.703 1.00 61.47 140 ALA A N 1
ATOM 995 C CA . ALA A 1 140 ? -29.228 11.750 2.503 1.00 61.47 140 ALA A CA 1
ATOM 996 C C . ALA A 1 140 ? -30.346 12.239 1.571 1.00 61.47 140 ALA A C 1
ATOM 998 O O . ALA A 1 140 ? -30.487 13.437 1.334 1.00 61.47 140 ALA A O 1
ATOM 999 N N . SER A 1 141 ? -31.102 11.312 0.991 1.00 57.00 141 SER A N 1
ATOM 1000 C CA . SER A 1 141 ? -32.385 11.616 0.359 1.00 57.00 141 SER A CA 1
ATOM 1001 C C . SER A 1 141 ? -33.260 10.367 0.349 1.00 57.00 141 SER A C 1
ATOM 1003 O O . SER A 1 141 ? -33.011 9.455 -0.442 1.00 57.00 141 SER A O 1
ATOM 1005 N N . GLY A 1 142 ? -34.277 10.359 1.216 1.00 43.34 142 GLY A N 1
ATOM 1006 C CA . GLY A 1 142 ? -35.339 9.353 1.280 1.00 43.34 142 GLY A CA 1
ATOM 1007 C C . GLY A 1 142 ? -35.660 8.937 2.700 1.00 43.34 142 GLY A C 1
ATOM 1008 O O . GLY A 1 142 ? -35.202 7.841 3.075 1.00 43.34 142 GLY A O 1
#